Protein AF-A0A953A2Y4-F1 (afdb_monomer_lite)

Foldseek 3Di:
DPVCLVVVLVVQLVVLLVVCVVVVQVVCQVVQQADQAFPPPPPPPQDPVNVVVDPSVVRSRDHDVSVVSNVVSSVVSLVVLVVVPVVDDCPPSVVSNPPDDPD

Structure (mmCIF, N/CA/C/O backbone):
data_AF-A0A953A2Y4-F1
#
_entry.id   AF-A0A953A2Y4-F1
#
loop_
_atom_site.group_PDB
_atom_site.id
_atom_site.type_symbol
_atom_site.label_atom_id
_atom_site.label_alt_id
_atom_site.label_comp_id
_atom_site.label_asym_id
_atom_site.label_entity_id
_atom_site.label_seq_id
_atom_site.pdbx_PDB_ins_code
_atom_site.Cartn_x
_atom_site.Cartn_y
_atom_site.Cartn_z
_atom_site.occupancy
_atom_site.B_iso_or_equiv
_atom_site.auth_seq_id
_atom_site.auth_comp_id
_atom_site.auth_asym_id
_atom_site.auth_atom_id
_atom_site.pdbx_PDB_model_num
ATOM 1 N N . MET A 1 1 ? -1.629 -5.435 28.508 1.00 57.66 1 MET A N 1
ATOM 2 C CA . MET A 1 1 ? -1.999 -4.829 27.212 1.00 57.66 1 MET A CA 1
ATOM 3 C C . MET A 1 1 ? -3.054 -5.713 26.601 1.00 57.66 1 MET A C 1
ATOM 5 O O . MET A 1 1 ? -2.829 -6.914 26.523 1.00 57.66 1 MET A O 1
ATOM 9 N N . ASP A 1 2 ? -4.199 -5.147 26.251 1.00 79.38 2 ASP A N 1
ATOM 10 C CA . ASP A 1 2 ? -5.275 -5.920 25.648 1.00 79.38 2 ASP A CA 1
ATOM 11 C C . ASP A 1 2 ? -4.899 -6.280 24.203 1.00 79.38 2 ASP A C 1
ATOM 13 O O . ASP A 1 2 ? -4.622 -5.396 23.387 1.00 79.38 2 ASP A O 1
ATOM 17 N N . VAL A 1 3 ? -4.823 -7.577 23.903 1.00 81.38 3 VAL A N 1
ATOM 18 C CA . VAL A 1 3 ? -4.393 -8.106 22.597 1.00 81.38 3 VAL A CA 1
ATOM 19 C C . VAL A 1 3 ? -5.312 -7.602 21.482 1.00 81.38 3 VAL A C 1
ATOM 21 O O . VAL A 1 3 ? -4.856 -7.331 20.368 1.00 81.38 3 VAL A O 1
ATOM 24 N N . LEU A 1 4 ? -6.592 -7.384 21.796 1.00 80.06 4 LEU A N 1
ATOM 25 C CA . LEU A 1 4 ? -7.583 -6.885 20.851 1.00 80.06 4 LEU A CA 1
ATOM 26 C C . LEU A 1 4 ? -7.226 -5.491 20.318 1.00 80.06 4 LEU A C 1
ATOM 28 O O . LEU A 1 4 ? -7.411 -5.224 19.130 1.00 80.06 4 LEU A O 1
ATOM 32 N N . LYS A 1 5 ? -6.637 -4.633 21.163 1.00 75.81 5 LYS A N 1
ATOM 33 C CA . LYS A 1 5 ? -6.220 -3.275 20.780 1.00 75.81 5 LYS A CA 1
ATOM 34 C C . LYS A 1 5 ? -5.089 -3.294 19.755 1.00 75.81 5 LYS A C 1
ATOM 36 O O . LYS A 1 5 ? -4.980 -2.356 18.982 1.00 75.81 5 LYS A O 1
ATOM 41 N N . ILE A 1 6 ? -4.287 -4.359 19.700 1.00 82.00 6 ILE A N 1
ATOM 42 C CA . ILE A 1 6 ? -3.209 -4.522 18.714 1.00 82.00 6 ILE A CA 1
ATOM 43 C C . ILE A 1 6 ? -3.738 -5.195 17.445 1.00 82.00 6 ILE A C 1
ATOM 45 O O . ILE A 1 6 ? -3.484 -4.715 16.345 1.00 82.00 6 ILE A O 1
ATOM 49 N N . ILE A 1 7 ? -4.500 -6.282 17.579 1.00 87.31 7 ILE A N 1
ATOM 50 C CA . ILE A 1 7 ? -4.941 -7.076 16.424 1.00 87.31 7 ILE A CA 1
ATOM 51 C C . ILE A 1 7 ? -5.947 -6.309 15.557 1.00 87.31 7 ILE A C 1
ATOM 53 O O . ILE A 1 7 ? -5.845 -6.353 14.332 1.00 87.31 7 ILE A O 1
ATOM 57 N N . ALA A 1 8 ? -6.889 -5.577 16.159 1.00 86.00 8 ALA A N 1
ATOM 58 C CA . ALA A 1 8 ? -7.922 -4.851 15.418 1.00 86.00 8 ALA A CA 1
ATOM 59 C C . ALA A 1 8 ? -7.365 -3.862 14.364 1.00 86.00 8 ALA A C 1
ATOM 61 O O . ALA A 1 8 ? -7.717 -3.999 13.188 1.00 86.00 8 ALA A O 1
ATOM 62 N N . PRO A 1 9 ? -6.470 -2.909 14.703 1.00 88.06 9 PRO A N 1
ATOM 63 C CA . PRO A 1 9 ? -5.886 -1.999 13.713 1.00 88.06 9 PRO A CA 1
ATOM 64 C C . PRO A 1 9 ? -4.970 -2.717 12.711 1.00 88.06 9 PRO A C 1
ATOM 66 O O . PRO A 1 9 ? -4.897 -2.300 11.556 1.00 88.06 9 PRO A O 1
ATOM 69 N N . THR A 1 10 ? -4.300 -3.808 13.103 1.00 90.38 10 THR A N 1
ATOM 70 C CA . THR A 1 10 ? -3.480 -4.607 12.179 1.00 90.38 10 THR A CA 1
ATOM 71 C C . THR A 1 10 ? -4.334 -5.250 11.091 1.00 90.38 10 THR A C 1
ATOM 73 O O . THR A 1 10 ? -4.024 -5.115 9.906 1.00 90.38 10 THR A O 1
ATOM 76 N N . VAL A 1 11 ? -5.434 -5.902 11.473 1.00 93.75 11 VAL A N 1
ATOM 77 C CA . VAL A 1 11 ? -6.373 -6.525 10.531 1.00 93.75 11 VAL A CA 1
ATOM 78 C C . VAL A 1 11 ? -7.014 -5.465 9.634 1.00 93.75 11 VAL A C 1
ATOM 80 O O . VAL A 1 11 ? -7.077 -5.642 8.417 1.00 93.75 11 VAL A O 1
ATOM 83 N N . LEU A 1 12 ? -7.421 -4.329 10.205 1.00 92.56 12 LEU A N 1
ATOM 84 C CA . LEU A 1 12 ? -8.003 -3.228 9.440 1.00 92.56 12 LEU A CA 1
ATOM 85 C C . LEU A 1 12 ? -7.017 -2.658 8.406 1.00 92.56 12 LEU A C 1
ATOM 87 O O . LEU A 1 12 ? -7.395 -2.443 7.253 1.00 92.56 12 LEU A O 1
ATOM 91 N N . SER A 1 13 ? -5.747 -2.477 8.778 1.00 94.00 13 SER A N 1
ATOM 92 C CA . SER A 1 13 ? -4.699 -2.009 7.860 1.00 94.00 13 SER A CA 1
ATOM 93 C C . SER A 1 13 ? -4.425 -2.996 6.729 1.00 94.00 13 SER A C 1
ATOM 95 O O . SER A 1 13 ? -4.266 -2.583 5.578 1.00 94.00 13 SER A O 1
ATOM 97 N N . PHE A 1 14 ? -4.444 -4.298 7.019 1.00 95.31 14 PHE A N 1
ATOM 98 C CA . PHE A 1 14 ? -4.280 -5.342 6.010 1.00 95.31 14 PHE A CA 1
ATOM 99 C C . PHE A 1 14 ? -5.381 -5.288 4.941 1.00 95.31 14 PHE A C 1
ATOM 101 O O . PHE A 1 14 ? -5.083 -5.195 3.747 1.00 95.31 14 PHE A O 1
ATOM 108 N N . PHE A 1 15 ? -6.652 -5.268 5.354 1.00 96.56 15 PHE A N 1
ATOM 109 C CA . PHE A 1 15 ? -7.772 -5.180 4.412 1.00 96.56 15 PHE A CA 1
ATOM 110 C C . PHE A 1 15 ? -7.804 -3.846 3.665 1.00 96.56 15 PHE A C 1
ATOM 112 O O . PHE A 1 15 ? -8.074 -3.826 2.464 1.00 96.56 15 PHE A O 1
ATOM 119 N N . THR A 1 16 ? -7.454 -2.747 4.336 1.00 96.06 16 THR A N 1
ATOM 120 C CA . THR A 1 16 ? -7.305 -1.435 3.695 1.00 96.06 16 THR A CA 1
ATOM 121 C C . THR A 1 16 ? -6.251 -1.488 2.590 1.00 96.06 16 THR A C 1
ATOM 123 O O . THR A 1 16 ? -6.497 -1.004 1.488 1.00 96.06 16 THR A O 1
ATOM 126 N N . GLY A 1 17 ? -5.108 -2.135 2.840 1.00 96.06 17 GLY A N 1
ATOM 127 C CA . GLY A 1 17 ? -4.053 -2.351 1.849 1.00 96.06 17 GLY A CA 1
ATOM 128 C C . GLY A 1 17 ? -4.545 -3.117 0.622 1.00 96.06 17 GLY A C 1
ATOM 129 O O . GLY A 1 17 ? -4.346 -2.663 -0.505 1.00 96.06 17 GLY A O 1
ATOM 130 N N . ILE A 1 18 ? -5.254 -4.233 0.820 1.00 96.31 18 ILE A N 1
ATOM 131 C CA . ILE A 1 18 ? -5.854 -5.010 -0.280 1.00 96.31 18 ILE A CA 1
ATOM 132 C C . ILE A 1 18 ? -6.835 -4.148 -1.080 1.00 96.31 18 ILE A C 1
ATOM 134 O O . ILE A 1 18 ? -6.781 -4.135 -2.309 1.00 96.31 18 ILE A O 1
ATOM 138 N N . PHE A 1 19 ? -7.689 -3.388 -0.394 1.00 96.81 19 PHE A N 1
ATOM 139 C CA . PHE A 1 19 ? -8.714 -2.560 -1.021 1.00 96.81 19 PHE A CA 1
ATOM 140 C C . PHE A 1 19 ? -8.128 -1.447 -1.905 1.00 96.81 19 PHE A C 1
ATOM 142 O O . PHE A 1 19 ? -8.616 -1.216 -3.010 1.00 96.81 19 PHE A O 1
ATOM 149 N N . ILE A 1 20 ? -7.050 -0.785 -1.468 1.00 95.81 20 ILE A N 1
ATOM 150 C CA . ILE A 1 20 ? -6.406 0.290 -2.245 1.00 95.81 20 ILE A CA 1
ATOM 151 C C . ILE A 1 20 ? -5.442 -0.234 -3.323 1.00 95.81 20 ILE A C 1
ATOM 153 O O . ILE A 1 20 ? -5.120 0.490 -4.268 1.00 95.81 20 ILE A O 1
ATOM 157 N N . THR A 1 21 ? -4.985 -1.486 -3.217 1.00 95.31 21 THR A N 1
ATOM 158 C CA . THR A 1 21 ? -4.023 -2.096 -4.151 1.00 95.31 21 THR A CA 1
ATOM 159 C C . THR A 1 21 ? -4.426 -1.987 -5.628 1.00 95.31 21 THR A C 1
ATOM 161 O O . THR A 1 21 ? -3.575 -1.554 -6.404 1.00 95.31 21 THR A O 1
ATOM 164 N N . PRO A 1 22 ? -5.660 -2.303 -6.081 1.00 94.69 22 PRO A N 1
ATOM 165 C CA . PRO A 1 22 ? -6.008 -2.194 -7.504 1.00 94.69 22 PRO A CA 1
ATOM 166 C C . PRO A 1 22 ? -5.900 -0.760 -8.047 1.00 94.69 22 PRO A C 1
ATOM 168 O O . PRO A 1 22 ? -5.472 -0.561 -9.188 1.00 94.69 22 PRO A O 1
ATOM 171 N N . PHE A 1 23 ? -6.223 0.248 -7.228 1.00 95.19 23 PHE A N 1
ATOM 172 C CA . PHE A 1 23 ? -6.078 1.658 -7.598 1.00 95.19 23 PHE A CA 1
ATOM 173 C C . PHE A 1 23 ? -4.602 2.034 -7.795 1.00 95.19 23 PHE A C 1
ATOM 175 O O . PHE A 1 23 ? -4.224 2.562 -8.846 1.00 95.19 23 PHE A O 1
ATOM 182 N N . PHE A 1 24 ? -3.753 1.699 -6.820 1.00 94.19 24 PHE A N 1
ATOM 183 C CA . PHE A 1 24 ? -2.317 1.972 -6.889 1.00 94.19 24 PHE A CA 1
ATOM 184 C C . PHE A 1 24 ? -1.620 1.165 -7.979 1.00 94.19 24 PHE A C 1
ATOM 186 O O . PHE A 1 24 ? -0.7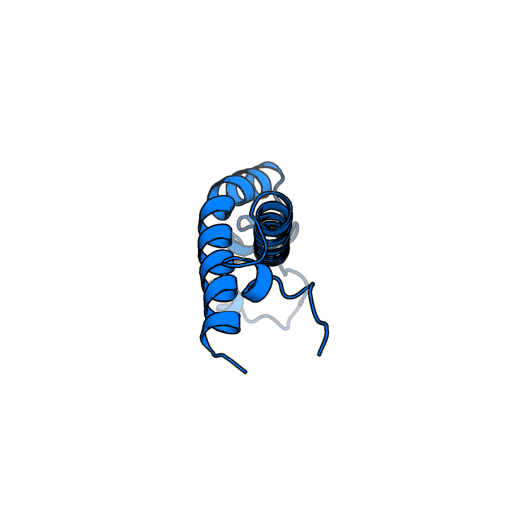99 1.720 -8.702 1.00 94.19 24 PHE A O 1
ATOM 193 N N . ALA A 1 25 ? -1.979 -0.106 -8.164 1.00 92.56 25 ALA A N 1
ATOM 194 C CA . ALA A 1 25 ? -1.434 -0.945 -9.222 1.00 92.56 25 ALA A CA 1
ATOM 195 C C . ALA A 1 25 ? -1.652 -0.285 -10.588 1.00 92.56 25 ALA A C 1
ATOM 197 O O . ALA A 1 25 ? -0.686 -0.058 -11.317 1.00 92.56 25 ALA A O 1
ATOM 198 N N . ARG A 1 26 ? -2.883 0.142 -10.903 1.00 93.81 26 ARG A N 1
ATOM 199 C CA . ARG A 1 26 ? -3.175 0.856 -12.156 1.00 93.81 26 ARG A CA 1
ATOM 200 C C . ARG A 1 26 ? -2.296 2.098 -12.330 1.00 93.81 26 ARG A C 1
ATOM 202 O O . ARG A 1 26 ? -1.806 2.343 -13.432 1.00 93.81 26 ARG A O 1
ATOM 209 N N . TYR A 1 27 ? -2.077 2.867 -11.263 1.00 94.31 27 TYR A N 1
ATOM 210 C CA . TYR A 1 27 ? -1.192 4.031 -11.288 1.00 94.31 27 TYR A CA 1
ATOM 211 C C . TYR A 1 27 ? 0.268 3.624 -11.547 1.00 94.31 27 TYR A C 1
ATOM 213 O O . TYR A 1 27 ? 0.902 4.133 -12.468 1.00 94.31 27 TYR A O 1
ATOM 221 N N . PHE A 1 28 ? 0.796 2.651 -10.808 1.00 93.75 28 PHE A N 1
ATOM 222 C CA . PHE A 1 28 ? 2.178 2.194 -10.942 1.00 93.75 28 PHE A CA 1
ATOM 223 C C . PHE A 1 28 ? 2.489 1.649 -12.337 1.00 93.75 28 PHE A C 1
ATOM 225 O O . PHE A 1 28 ? 3.554 1.948 -12.881 1.00 93.75 28 PHE A O 1
ATOM 232 N N . TYR A 1 29 ? 1.550 0.913 -12.938 1.00 91.69 29 TYR A N 1
ATOM 233 C CA . TYR A 1 29 ? 1.661 0.454 -14.323 1.00 91.69 29 TYR A CA 1
ATOM 234 C C . TYR A 1 29 ? 1.584 1.622 -15.317 1.00 91.69 29 TYR A C 1
ATOM 236 O O . TYR A 1 29 ? 2.403 1.694 -16.232 1.00 91.69 29 TYR A O 1
ATOM 244 N N . LYS A 1 30 ? 0.668 2.583 -15.120 1.00 92.00 30 LYS A N 1
ATOM 245 C CA . LYS A 1 30 ? 0.533 3.767 -15.990 1.00 92.00 30 LYS A CA 1
ATOM 246 C C . LYS A 1 30 ? 1.818 4.599 -16.048 1.00 92.00 30 LYS A C 1
ATOM 248 O O . LYS A 1 30 ? 2.223 5.015 -17.130 1.00 92.00 30 LYS A O 1
ATOM 253 N N . TYR A 1 31 ? 2.457 4.831 -14.904 1.00 91.38 31 TYR A N 1
ATOM 254 C CA . TYR A 1 31 ? 3.690 5.623 -14.814 1.00 91.38 31 TYR A CA 1
ATOM 255 C C . TYR A 1 31 ? 4.962 4.786 -14.956 1.00 91.38 31 TYR A C 1
ATOM 257 O O . TYR A 1 31 ? 6.057 5.324 -14.795 1.00 91.38 31 TYR A O 1
ATOM 265 N N . LYS A 1 32 ? 4.832 3.489 -15.275 1.00 88.69 32 LYS A N 1
ATOM 266 C CA . LYS A 1 32 ? 5.959 2.570 -15.468 1.00 88.69 32 LYS A CA 1
ATOM 267 C C . LYS A 1 32 ? 6.945 2.630 -14.295 1.00 88.69 32 LYS A C 1
ATOM 269 O O . LYS A 1 32 ? 8.150 2.779 -14.487 1.00 88.69 32 LYS A O 1
ATOM 274 N N . MET A 1 33 ? 6.426 2.561 -13.063 1.00 87.81 33 MET A N 1
ATOM 275 C CA . MET A 1 33 ? 7.199 2.669 -11.813 1.00 87.81 33 MET A CA 1
ATOM 276 C C . MET A 1 33 ? 7.957 1.368 -11.491 1.00 87.81 33 MET A C 1
ATOM 278 O O . MET A 1 33 ? 7.860 0.790 -10.405 1.00 87.81 33 MET A O 1
ATOM 282 N N . TRP A 1 34 ? 8.704 0.889 -12.476 1.00 87.81 34 TRP A N 1
ATOM 283 C CA . TRP A 1 34 ? 9.589 -0.262 -12.428 1.00 87.81 34 TRP A CA 1
ATOM 284 C C . TRP A 1 34 ? 11.017 0.170 -12.753 1.00 87.81 34 TRP A C 1
ATOM 286 O O . TRP A 1 34 ? 11.297 1.324 -13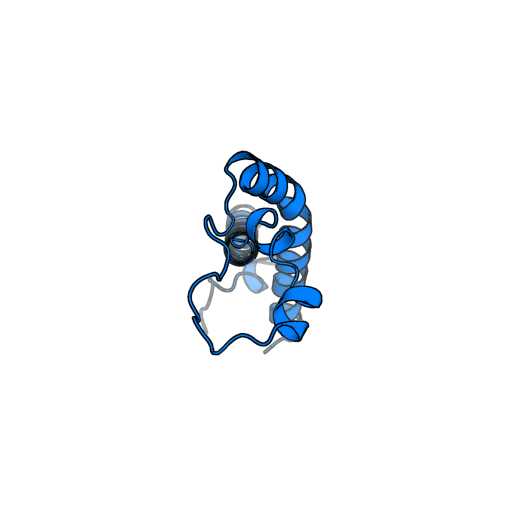.088 1.00 87.81 34 TRP A O 1
ATOM 296 N N . LYS A 1 35 ? 11.959 -0.760 -12.625 1.00 76.94 35 LYS A N 1
ATOM 297 C CA . LYS A 1 35 ? 13.363 -0.487 -12.927 1.00 76.94 35 LYS A CA 1
ATOM 298 C C . LYS A 1 35 ? 13.523 -0.265 -14.433 1.00 76.94 35 LYS A C 1
ATOM 300 O O . LYS A 1 35 ? 13.061 -1.077 -15.225 1.00 76.94 35 LYS A O 1
ATOM 305 N N . LYS A 1 36 ? 14.175 0.835 -14.819 1.00 75.38 36 LYS A N 1
ATOM 306 C CA . LYS A 1 36 ? 14.301 1.248 -16.230 1.00 75.38 36 LYS A CA 1
ATOM 307 C C . LYS A 1 36 ? 15.323 0.449 -17.036 1.00 75.38 36 LYS A C 1
ATOM 309 O O . LYS A 1 36 ? 15.217 0.416 -18.254 1.00 75.38 36 LYS A O 1
ATOM 314 N N . SER A 1 37 ? 16.300 -0.158 -16.368 1.00 70.06 37 SER A N 1
ATOM 315 C CA . SER A 1 37 ? 17.327 -0.973 -17.012 1.00 70.06 37 SER A CA 1
ATOM 316 C C . SER A 1 37 ? 17.400 -2.342 -16.338 1.00 70.06 37 SER A C 1
ATOM 318 O O . SER A 1 37 ? 17.387 -2.405 -15.097 1.00 70.06 37 SER A O 1
ATOM 320 N N . PRO A 1 38 ? 17.464 -3.440 -17.107 1.00 68.25 38 PRO A N 1
ATOM 321 C CA . PRO A 1 38 ? 17.781 -4.744 -16.552 1.00 68.25 38 PRO A CA 1
ATOM 322 C C . PRO A 1 38 ? 19.167 -4.717 -15.892 1.00 68.25 38 PRO A C 1
ATOM 324 O O . PRO A 1 38 ? 19.970 -3.806 -16.078 1.00 68.25 38 PRO A O 1
ATOM 327 N N . ARG A 1 39 ? 19.454 -5.700 -15.040 1.00 64.38 39 ARG A N 1
ATOM 328 C CA . ARG A 1 39 ? 20.796 -5.859 -14.468 1.00 64.38 39 ARG A CA 1
ATOM 329 C C . ARG A 1 39 ? 21.718 -6.415 -15.568 1.00 64.38 39 ARG A C 1
ATOM 331 O O . ARG A 1 39 ? 21.883 -7.618 -15.680 1.00 64.38 39 ARG A O 1
ATOM 338 N N . THR A 1 40 ? 22.249 -5.543 -16.420 1.00 58.69 40 THR A N 1
ATOM 339 C CA . THR A 1 40 ? 23.182 -5.907 -17.505 1.00 58.69 40 THR A CA 1
ATOM 340 C C . THR A 1 40 ? 24.652 -5.764 -17.110 1.00 58.69 40 THR A C 1
ATOM 342 O O . THR A 1 40 ? 25.525 -6.250 -17.820 1.00 58.69 40 THR A O 1
ATOM 345 N N . GLU A 1 41 ? 24.945 -5.149 -15.963 1.00 54.41 41 GLU A N 1
ATOM 346 C CA . GLU A 1 41 ? 26.309 -4.765 -15.579 1.00 54.41 41 G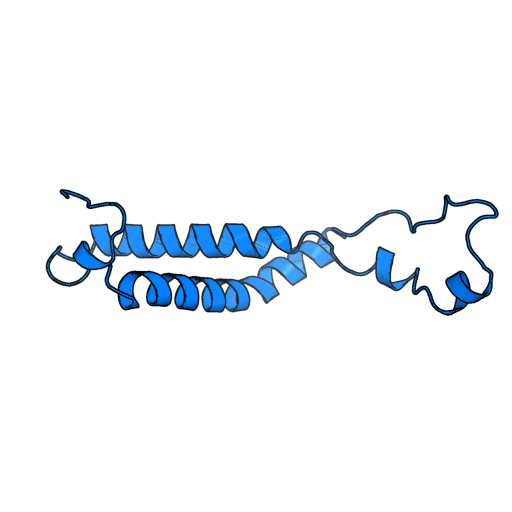LU A CA 1
ATOM 347 C C . GLU A 1 41 ? 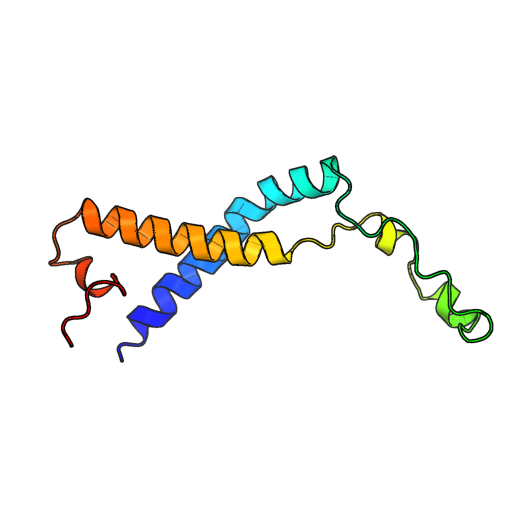26.903 -5.677 -14.509 1.00 54.41 41 GLU A C 1
ATOM 349 O O . GLU A 1 41 ? 27.116 -5.316 -13.353 1.00 54.41 41 GLU A O 1
ATOM 354 N N . SER A 1 42 ? 27.161 -6.913 -14.903 1.00 51.09 42 SER A N 1
ATOM 355 C CA . SER A 1 42 ? 28.118 -7.776 -14.215 1.00 51.09 42 SER A CA 1
ATOM 356 C C . SER A 1 42 ? 28.850 -8.552 -15.302 1.00 51.09 42 SER A C 1
ATOM 358 O O . SER A 1 42 ? 28.573 -9.731 -15.533 1.00 51.09 42 SER A O 1
ATOM 360 N N . GLY A 1 43 ? 29.693 -7.830 -16.054 1.00 53.41 43 GLY A N 1
ATOM 361 C CA . GLY A 1 43 ? 30.548 -8.404 -17.095 1.00 53.41 43 GLY A CA 1
ATOM 362 C C . GLY A 1 43 ? 31.319 -9.608 -16.563 1.00 53.41 43 GLY A C 1
ATOM 363 O O . GLY A 1 43 ? 31.729 -9.587 -15.415 1.00 53.41 43 GLY A O 1
ATOM 364 N N . ASP A 1 44 ? 31.444 -10.662 -17.367 1.00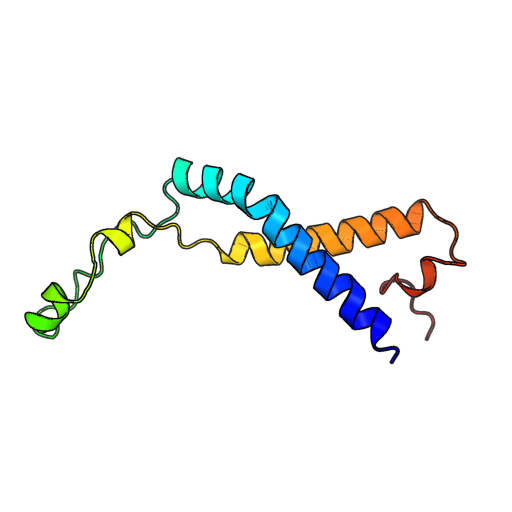 51.69 44 ASP A N 1
ATOM 365 C CA . ASP A 1 44 ? 32.144 -11.934 -17.089 1.00 51.69 44 ASP A CA 1
ATOM 366 C C . ASP A 1 44 ? 31.759 -12.744 -15.824 1.00 51.69 44 ASP A C 1
ATOM 368 O O . ASP A 1 44 ? 32.102 -13.917 -15.722 1.00 51.69 44 ASP A O 1
ATOM 372 N N . ILE A 1 45 ? 30.987 -12.189 -14.881 1.00 58.19 45 ILE A N 1
ATOM 373 C CA . ILE A 1 45 ? 30.583 -12.853 -13.620 1.00 58.19 45 ILE A CA 1
ATOM 374 C C . ILE A 1 45 ? 29.218 -13.548 -13.706 1.00 58.19 45 ILE A C 1
ATOM 376 O O . ILE A 1 45 ? 28.836 -14.292 -12.804 1.00 58.19 45 ILE A O 1
ATOM 380 N N . THR A 1 46 ? 28.456 -13.301 -14.771 1.00 59.22 46 THR A N 1
ATOM 381 C CA . THR A 1 46 ? 27.105 -13.853 -14.925 1.00 59.22 46 THR A CA 1
ATOM 382 C C . THR A 1 46 ? 27.147 -15.064 -15.850 1.00 59.22 46 THR A C 1
ATOM 384 O O . THR A 1 46 ? 27.326 -14.896 -17.057 1.00 59.22 46 THR A O 1
ATOM 387 N N . SER A 1 47 ? 26.979 -16.274 -15.302 1.00 65.94 47 SER A N 1
ATOM 388 C CA . SER A 1 47 ? 27.019 -17.501 -16.108 1.00 65.94 47 SER A CA 1
ATOM 389 C C . SER A 1 47 ? 25.925 -17.507 -17.181 1.00 65.94 47 SER A C 1
ATOM 391 O O . SER A 1 47 ? 24.847 -16.932 -17.011 1.00 65.94 47 SER A O 1
ATOM 393 N N . GLU A 1 48 ? 26.189 -18.173 -18.301 1.00 65.38 48 GLU A N 1
ATOM 394 C CA . GLU A 1 48 ? 25.234 -18.293 -19.408 1.00 65.38 48 GLU A CA 1
ATOM 395 C C . GLU A 1 48 ? 23.918 -18.956 -18.955 1.00 65.38 48 GLU A C 1
ATOM 397 O O . GLU A 1 48 ? 22.829 -18.532 -19.343 1.00 65.38 48 GLU A O 1
ATOM 402 N N . HIS A 1 49 ? 24.009 -19.904 -18.015 1.00 69.94 49 HIS A N 1
ATOM 403 C CA . HIS A 1 49 ? 22.856 -20.525 -17.361 1.00 69.94 49 HIS A CA 1
ATOM 404 C C . HIS A 1 49 ? 22.074 -19.555 -16.470 1.00 69.94 49 HIS A C 1
ATOM 406 O O . HIS A 1 49 ? 20.848 -19.634 -16.413 1.00 69.94 49 HIS A O 1
ATOM 412 N N . PHE A 1 50 ? 22.745 -18.607 -15.807 1.00 71.06 50 PHE A N 1
ATOM 413 C CA . PHE A 1 50 ? 22.051 -17.567 -15.051 1.00 71.06 50 PHE A CA 1
ATOM 414 C C . PHE A 1 50 ? 21.192 -16.718 -15.986 1.00 71.06 50 PHE A C 1
ATOM 416 O O . PHE A 1 50 ? 20.042 -16.469 -15.664 1.00 71.06 50 PHE A O 1
ATOM 423 N N . LYS A 1 51 ? 21.676 -16.349 -17.178 1.00 66.12 51 LYS A N 1
ATOM 424 C CA . LYS A 1 51 ? 20.869 -15.596 -18.158 1.00 66.12 51 LYS A CA 1
ATOM 425 C C . LYS A 1 51 ? 19.660 -16.382 -18.680 1.00 66.12 51 LYS A C 1
ATOM 427 O O . LYS A 1 51 ? 18.633 -15.772 -18.945 1.00 66.12 51 LYS A O 1
ATOM 432 N N . GLN A 1 52 ? 19.765 -17.707 -18.809 1.00 67.94 52 GLN A N 1
ATOM 433 C CA . GLN A 1 52 ? 18.649 -18.564 -19.241 1.00 67.94 52 GLN A CA 1
ATOM 434 C C . GLN A 1 52 ? 17.553 -18.704 -18.174 1.00 67.94 52 GLN A C 1
ATOM 436 O O . GLN A 1 52 ? 16.379 -18.812 -18.512 1.00 67.94 52 GLN A O 1
ATOM 441 N N . ILE A 1 53 ? 17.927 -18.703 -16.891 1.00 74.19 53 ILE A N 1
ATOM 442 C CA . ILE A 1 53 ? 16.983 -18.809 -15.765 1.00 74.19 53 ILE A CA 1
ATOM 443 C C . ILE A 1 53 ? 16.465 -17.422 -15.349 1.00 74.19 53 ILE A C 1
ATOM 445 O O . ILE A 1 53 ? 15.354 -17.283 -14.833 1.00 74.19 53 ILE A O 1
ATOM 449 N N . HIS A 1 54 ? 17.264 -16.376 -15.562 1.00 70.25 54 HIS A N 1
ATOM 450 C CA . HIS A 1 54 ? 16.976 -15.030 -15.090 1.00 70.25 54 HIS A CA 1
ATOM 451 C C . HIS A 1 54 ? 16.026 -14.301 -16.034 1.00 70.25 54 HIS A C 1
ATOM 453 O O . HIS A 1 54 ? 16.368 -13.935 -17.157 1.00 70.25 54 HIS A O 1
ATOM 459 N N . ASN A 1 55 ? 14.815 -14.043 -15.547 1.00 67.19 55 ASN A N 1
ATOM 460 C CA . ASN A 1 55 ? 13.770 -13.394 -16.321 1.00 67.19 55 ASN A CA 1
ATOM 461 C C . ASN A 1 55 ? 13.944 -11.862 -16.349 1.00 67.19 55 ASN A C 1
ATOM 463 O O . ASN A 1 55 ? 13.229 -11.098 -15.692 1.00 67.19 55 ASN A O 1
ATOM 467 N N . THR A 1 56 ? 14.933 -11.414 -17.120 1.00 68.75 56 THR A N 1
ATOM 468 C CA . THR A 1 56 ? 15.273 -9.995 -17.300 1.00 68.75 56 THR A CA 1
ATOM 469 C C . THR A 1 56 ? 14.126 -9.159 -17.874 1.00 68.75 56 THR A C 1
ATOM 471 O O . THR A 1 56 ? 14.061 -7.962 -17.599 1.00 68.75 56 THR A O 1
ATOM 474 N N . GLU A 1 57 ? 13.213 -9.765 -18.637 1.00 68.69 57 GLU A N 1
ATOM 475 C CA . GLU A 1 57 ? 12.062 -9.070 -19.226 1.00 68.69 57 GLU A CA 1
ATOM 476 C C . GLU A 1 57 ? 11.020 -8.693 -18.168 1.00 68.69 57 GLU A C 1
ATOM 478 O O . GLU A 1 57 ? 10.506 -7.573 -18.153 1.00 68.69 57 GLU A O 1
ATOM 483 N N . HIS A 1 58 ? 10.748 -9.589 -17.218 1.00 69.44 58 HIS A N 1
ATOM 484 C CA . HIS A 1 58 ? 9.788 -9.316 -16.147 1.00 69.44 58 HIS A CA 1
ATOM 485 C C . HIS A 1 58 ? 10.312 -8.293 -15.126 1.00 69.44 58 HIS A C 1
ATOM 487 O O . HIS A 1 58 ? 9.533 -7.566 -14.500 1.00 69.44 58 HIS A O 1
ATOM 493 N N . GLU A 1 59 ? 11.636 -8.167 -14.997 1.00 68.50 59 GLU A N 1
ATOM 494 C CA . GLU A 1 59 ? 12.278 -7.146 -14.165 1.00 68.50 59 GLU A CA 1
ATOM 495 C C . GLU A 1 59 ? 11.977 -5.705 -14.608 1.00 68.50 59 GLU A C 1
ATOM 497 O O . GLU A 1 59 ? 12.021 -4.792 -13.770 1.00 68.50 59 GLU A O 1
ATOM 502 N N . VAL A 1 60 ? 11.705 -5.505 -15.900 1.00 76.38 60 VAL A N 1
ATOM 503 C CA . VAL A 1 60 ? 11.450 -4.197 -16.523 1.00 76.38 60 VAL A CA 1
ATOM 504 C C . VAL A 1 60 ? 9.976 -3.970 -16.863 1.00 76.38 60 VAL A C 1
ATOM 506 O O . VAL A 1 60 ? 9.648 -2.964 -17.481 1.00 76.38 60 VAL A O 1
ATOM 509 N N . SER A 1 61 ? 9.081 -4.873 -16.458 1.00 78.06 61 SER A N 1
ATOM 510 C CA . SER A 1 61 ? 7.630 -4.741 -16.657 1.00 78.06 61 SER A CA 1
ATOM 511 C C . SER A 1 61 ? 6.826 -4.780 -15.353 1.00 78.06 61 SER A C 1
ATOM 513 O O . SER A 1 61 ? 5.656 -4.400 -15.343 1.00 78.06 61 SER A O 1
ATOM 515 N N . THR A 1 62 ? 7.450 -5.174 -14.236 1.00 84.06 62 THR A N 1
ATOM 516 C CA . THR A 1 62 ? 6.779 -5.292 -12.932 1.00 84.06 62 THR A CA 1
ATOM 517 C C . THR A 1 62 ? 7.104 -4.102 -12.019 1.00 84.06 62 THR A C 1
ATOM 519 O O . THR A 1 62 ? 8.282 -3.877 -11.706 1.00 84.06 62 THR A O 1
ATOM 522 N N . PRO A 1 63 ? 6.101 -3.333 -11.547 1.00 88.06 63 PRO A N 1
ATOM 523 C CA . PRO A 1 63 ? 6.315 -2.227 -10.618 1.00 88.06 63 PRO A CA 1
ATOM 524 C C . PRO A 1 63 ? 7.018 -2.640 -9.320 1.00 88.06 63 PRO A C 1
ATOM 526 O O . PRO A 1 63 ? 6.689 -3.666 -8.732 1.00 88.06 63 PRO A O 1
ATOM 529 N N . ARG A 1 64 ? 7.948 -1.807 -8.826 1.00 85.88 64 ARG A N 1
ATOM 530 C CA . ARG A 1 64 ? 8.737 -2.095 -7.602 1.00 85.88 64 ARG A CA 1
ATOM 531 C C . ARG A 1 64 ? 8.457 -1.162 -6.424 1.00 85.88 64 ARG A C 1
ATOM 533 O O . ARG A 1 64 ? 9.124 -1.234 -5.400 1.00 85.88 64 ARG A O 1
ATOM 540 N N . VAL A 1 65 ? 7.453 -0.302 -6.546 1.00 88.75 65 VAL A N 1
ATOM 541 C CA . VAL A 1 65 ? 7.068 0.685 -5.522 1.00 88.75 65 VAL A CA 1
ATOM 542 C C . VAL A 1 65 ? 5.969 0.174 -4.578 1.00 88.75 65 VAL A C 1
ATOM 544 O O . VAL A 1 65 ? 5.243 0.958 -3.977 1.00 88.75 65 VAL A O 1
ATOM 547 N N . GLY A 1 66 ? 5.849 -1.149 -4.413 1.00 88.31 66 GLY A N 1
ATOM 548 C CA . GLY A 1 66 ? 4.799 -1.776 -3.596 1.00 88.31 66 GLY A CA 1
ATOM 549 C C . GLY A 1 66 ? 4.807 -1.349 -2.124 1.00 88.31 66 GLY A C 1
ATOM 550 O O . GLY A 1 66 ? 3.745 -1.252 -1.517 1.00 88.31 66 GLY A O 1
ATOM 551 N N . GLY A 1 67 ? 5.972 -0.988 -1.573 1.00 92.38 67 GLY A N 1
ATOM 552 C CA . GLY A 1 67 ? 6.079 -0.454 -0.209 1.00 92.38 67 GLY A CA 1
ATOM 553 C C . GLY A 1 67 ? 5.228 0.798 0.029 1.00 92.38 67 GLY A C 1
ATOM 554 O O . GLY A 1 67 ? 4.817 1.042 1.161 1.00 92.38 67 GLY A O 1
ATOM 555 N N . VAL A 1 68 ? 4.889 1.547 -1.032 1.00 93.75 68 VAL A N 1
ATOM 556 C CA . VAL A 1 68 ? 3.992 2.704 -0.934 1.00 93.75 68 VAL A CA 1
ATOM 557 C C . VAL A 1 68 ? 2.602 2.322 -0.449 1.00 93.75 68 VAL A C 1
ATOM 559 O O . VAL A 1 68 ? 2.026 3.014 0.383 1.00 93.75 68 VAL A O 1
ATOM 562 N N . ILE A 1 69 ? 2.094 1.180 -0.903 1.00 94.69 69 ILE A N 1
ATOM 563 C CA . ILE A 1 69 ? 0.773 0.686 -0.512 1.00 94.69 69 ILE A CA 1
ATOM 564 C C . ILE A 1 69 ? 0.729 0.418 0.998 1.00 94.69 69 ILE A C 1
ATOM 566 O O . ILE A 1 69 ? -0.273 0.727 1.634 1.00 94.69 69 ILE A O 1
ATOM 570 N N . ILE A 1 70 ? 1.824 -0.088 1.578 1.00 93.50 70 ILE A N 1
ATOM 571 C CA . ILE A 1 70 ? 1.898 -0.451 3.001 1.00 93.50 70 ILE A CA 1
ATOM 572 C C . ILE A 1 70 ? 1.826 0.790 3.894 1.00 93.50 70 ILE A C 1
ATOM 574 O O . ILE A 1 70 ? 1.005 0.851 4.806 1.00 93.50 70 ILE A O 1
ATOM 578 N N . TRP A 1 71 ? 2.670 1.800 3.663 1.00 95.19 71 TRP A N 1
ATOM 579 C CA . TRP A 1 71 ? 2.644 2.978 4.536 1.00 95.19 71 TRP A CA 1
ATOM 580 C C . TRP A 1 71 ? 1.371 3.808 4.332 1.00 95.19 71 TRP A C 1
ATOM 582 O O . TRP A 1 71 ? 0.840 4.335 5.309 1.00 95.19 71 TRP A O 1
ATOM 592 N N . VAL A 1 72 ? 0.829 3.864 3.107 1.00 95.44 72 VAL A N 1
ATOM 593 C CA . VAL A 1 72 ? -0.463 4.514 2.837 1.00 95.44 72 VAL A CA 1
ATOM 594 C C . VAL A 1 72 ? -1.604 3.782 3.545 1.00 95.44 72 VAL A C 1
ATOM 596 O O . VAL A 1 72 ? -2.456 4.446 4.129 1.00 95.44 72 VAL A O 1
ATOM 599 N N . SER A 1 73 ? -1.632 2.444 3.545 1.00 95.81 73 SER A N 1
ATOM 600 C CA . SER A 1 73 ? -2.694 1.688 4.223 1.00 95.81 73 SER A CA 1
ATOM 601 C C . SER A 1 73 ? -2.662 1.892 5.736 1.00 95.81 73 SER A C 1
ATOM 603 O O . SER A 1 73 ? -3.709 2.115 6.345 1.00 95.81 73 SER A O 1
ATOM 605 N N . VAL A 1 74 ? -1.468 1.894 6.337 1.00 94.50 74 VAL A N 1
ATOM 606 C CA . VAL A 1 74 ? -1.283 2.182 7.766 1.00 94.50 74 VAL A CA 1
ATOM 607 C C . VAL A 1 74 ? -1.729 3.606 8.085 1.00 94.50 74 VAL A C 1
ATOM 609 O O . VAL A 1 74 ? -2.522 3.801 9.004 1.00 94.50 74 VAL A O 1
ATOM 612 N N . PHE A 1 75 ? -1.280 4.594 7.307 1.00 95.00 75 PHE A N 1
ATOM 613 C CA . PHE A 1 75 ? -1.660 5.992 7.503 1.00 95.00 75 PHE A CA 1
ATOM 614 C C . PHE A 1 75 ? -3.175 6.190 7.396 1.00 95.00 75 PHE A C 1
ATOM 616 O O . PHE A 1 75 ? -3.777 6.796 8.279 1.00 95.00 75 PHE A O 1
ATOM 623 N N . LEU A 1 76 ? -3.802 5.630 6.358 1.00 94.81 76 LEU A N 1
ATOM 624 C CA . LEU A 1 76 ? -5.244 5.729 6.147 1.00 94.81 76 LEU A CA 1
ATOM 625 C C . LEU A 1 76 ? -6.028 5.064 7.283 1.00 94.81 76 LEU A C 1
ATOM 627 O O . LEU A 1 76 ? -7.030 5.608 7.734 1.00 94.81 76 LEU A O 1
ATOM 631 N N . THR A 1 77 ? -5.543 3.931 7.789 1.00 92.44 77 THR A N 1
ATOM 632 C CA . THR A 1 77 ? -6.149 3.231 8.930 1.00 92.44 77 THR A CA 1
ATOM 633 C C . THR A 1 77 ? -6.095 4.076 10.197 1.00 92.44 77 THR A C 1
ATOM 635 O O . THR A 1 77 ? -7.110 4.244 10.870 1.00 92.44 77 THR A O 1
ATOM 638 N N . VAL A 1 78 ? -4.933 4.655 10.512 1.00 90.75 78 VAL A N 1
ATOM 639 C CA . VAL A 1 78 ? -4.771 5.538 11.677 1.00 90.75 78 VAL A CA 1
ATOM 640 C C . VAL A 1 78 ? -5.638 6.787 11.532 1.00 90.75 78 VAL A C 1
ATOM 642 O O . VAL A 1 78 ? -6.338 7.151 12.474 1.00 90.75 78 VAL A O 1
ATOM 645 N N . ALA A 1 79 ? -5.649 7.408 10.351 1.00 91.00 79 ALA A N 1
ATOM 646 C CA . ALA A 1 79 ? -6.474 8.576 10.067 1.00 91.00 79 ALA A CA 1
ATOM 647 C C . ALA A 1 79 ? -7.974 8.267 10.198 1.00 91.00 79 ALA A C 1
ATOM 649 O O . ALA A 1 79 ? -8.711 9.070 10.764 1.00 91.00 79 ALA A O 1
ATOM 650 N N . ALA A 1 80 ? -8.424 7.096 9.736 1.00 89.44 80 ALA A N 1
ATOM 651 C CA . ALA A 1 80 ? -9.811 6.659 9.859 1.00 89.44 80 ALA A CA 1
ATOM 652 C C . ALA A 1 80 ? -10.214 6.426 11.323 1.00 89.44 80 ALA A C 1
ATOM 654 O O . ALA A 1 80 ? -11.256 6.917 11.752 1.00 89.44 80 ALA A O 1
ATOM 655 N N . ILE A 1 81 ? -9.377 5.738 12.109 1.00 85.75 81 ILE A N 1
ATOM 656 C CA . ILE A 1 81 ? -9.610 5.530 13.549 1.00 85.75 81 ILE A CA 1
ATOM 657 C C . ILE A 1 81 ? -9.635 6.875 14.286 1.00 85.75 81 ILE A C 1
ATOM 659 O O . ILE A 1 81 ? -10.505 7.110 15.124 1.00 85.75 81 ILE A O 1
ATOM 663 N N . TYR A 1 82 ? -8.717 7.781 13.950 1.00 84.81 82 TYR A N 1
ATOM 664 C CA . TYR A 1 82 ? -8.661 9.115 14.536 1.00 84.81 82 TYR A CA 1
ATOM 665 C C . TYR A 1 82 ? -9.908 9.944 14.202 1.00 84.81 82 TYR A C 1
ATOM 667 O O . TYR A 1 82 ? -10.537 10.489 15.107 1.00 84.81 82 TYR A O 1
ATOM 675 N N . ALA A 1 83 ? -10.325 9.982 12.935 1.00 86.31 83 ALA A N 1
ATOM 676 C CA . ALA A 1 83 ? -11.546 10.670 12.522 1.00 86.31 83 ALA A CA 1
ATOM 677 C C . ALA A 1 83 ? -12.781 10.108 13.245 1.00 86.31 83 ALA A C 1
ATOM 679 O O . ALA A 1 83 ? -13.615 10.869 13.732 1.00 86.31 83 ALA A O 1
ATOM 680 N N . LEU A 1 84 ? -12.859 8.782 13.390 1.00 83.19 84 LEU A N 1
ATOM 681 C CA . LEU A 1 84 ? -13.929 8.119 14.130 1.00 83.19 84 LEU A CA 1
ATOM 682 C C . LEU A 1 84 ? -13.947 8.534 15.609 1.00 83.19 84 LEU A C 1
ATOM 684 O O . LEU A 1 84 ? -15.020 8.739 16.171 1.00 83.19 84 LEU A O 1
ATOM 688 N N . SER A 1 85 ? -12.775 8.720 16.222 1.00 81.00 85 SER A N 1
ATOM 689 C CA . SER A 1 85 ? -12.663 9.153 17.620 1.00 81.00 85 SER A CA 1
ATOM 690 C C . SER A 1 85 ? -13.138 10.588 17.873 1.00 81.00 85 SER A C 1
ATOM 692 O O . SER A 1 85 ? -13.522 10.905 18.992 1.00 81.00 85 SER A O 1
ATOM 694 N N . ILE A 1 86 ? -13.139 11.448 16.847 1.00 80.38 86 ILE A N 1
ATOM 695 C CA . ILE A 1 86 ? -13.648 12.825 16.946 1.00 80.38 86 ILE A CA 1
ATOM 696 C C . ILE A 1 86 ? -15.179 12.851 16.835 1.00 80.38 86 ILE A C 1
ATOM 698 O O . ILE A 1 86 ? -15.831 13.674 17.470 1.00 80.38 86 ILE A O 1
ATOM 702 N N . VAL A 1 87 ? -15.758 11.970 16.011 1.00 81.44 87 VAL A N 1
ATOM 703 C CA . VAL A 1 87 ? -17.198 11.977 15.698 1.00 81.44 87 VAL A CA 1
ATOM 704 C C . VAL A 1 87 ? -18.026 11.205 16.733 1.00 81.44 87 VAL A C 1
ATOM 706 O O . VAL A 1 87 ? -19.188 11.542 16.956 1.00 81.44 87 VAL A O 1
ATOM 709 N N . PHE A 1 88 ? -17.456 10.185 17.379 1.00 72.19 88 PHE A N 1
ATOM 710 C CA . PHE A 1 88 ? -18.164 9.345 18.347 1.00 72.19 88 PHE A CA 1
ATOM 711 C C . PHE A 1 88 ? -17.715 9.615 19.794 1.00 72.19 88 PHE A C 1
ATOM 713 O O . PHE A 1 88 ? -16.516 9.719 20.049 1.00 72.19 88 PHE A O 1
ATOM 720 N N . PRO A 1 89 ? -18.646 9.666 20.769 1.00 63.00 89 PRO A N 1
ATOM 721 C CA . PRO A 1 89 ? -18.309 9.860 22.175 1.00 63.00 89 PRO A CA 1
ATOM 722 C C . PRO A 1 89 ? -17.443 8.719 22.744 1.00 63.00 89 PRO A C 1
ATOM 724 O O . PRO A 1 89 ? -17.572 7.548 22.376 1.00 63.00 89 PRO A O 1
ATOM 727 N N . TYR A 1 90 ? -16.561 9.106 23.670 1.00 58.97 90 TYR A N 1
ATOM 728 C CA . TYR A 1 90 ? -15.420 8.367 24.232 1.00 58.97 90 TYR A CA 1
ATOM 729 C C . TYR A 1 90 ? -15.728 6.954 24.770 1.00 58.97 90 TYR A C 1
ATOM 731 O O . TYR A 1 90 ? -14.844 6.103 24.782 1.00 58.97 90 TYR A O 1
ATOM 739 N N . GLU A 1 91 ? -16.975 6.659 25.138 1.00 58.09 91 GLU A N 1
ATOM 740 C CA . GLU A 1 91 ? -17.350 5.451 25.889 1.00 58.09 91 GLU A CA 1
ATOM 741 C C . GLU A 1 91 ? -17.165 4.116 25.140 1.00 58.09 91 GLU A C 1
ATOM 743 O O . GLU A 1 91 ? -17.054 3.081 25.787 1.00 58.09 91 GLU A O 1
ATOM 748 N N . ARG A 1 92 ? -17.110 4.096 23.795 1.00 55.25 92 ARG A N 1
ATOM 749 C CA . ARG A 1 92 ? -16.893 2.846 23.018 1.00 55.25 92 ARG A CA 1
ATOM 750 C C . ARG A 1 92 ? -15.693 2.854 22.073 1.00 55.25 92 ARG A C 1
ATOM 752 O O . ARG A 1 92 ? -15.229 1.792 21.670 1.00 55.25 92 ARG A O 1
ATOM 759 N N . ILE A 1 93 ? -15.195 4.033 21.707 1.00 58.06 93 ILE A N 1
ATOM 760 C CA . ILE A 1 93 ? -14.113 4.205 20.716 1.00 58.06 93 ILE A CA 1
ATOM 761 C C . ILE A 1 93 ? -12.885 4.885 21.341 1.00 58.06 93 ILE A C 1
ATOM 763 O O . ILE A 1 93 ? -11.776 4.738 20.825 1.00 58.06 93 ILE A O 1
ATOM 767 N N . GLY A 1 94 ? -13.040 5.542 22.499 1.00 55.66 94 GLY A N 1
ATOM 768 C CA . GLY A 1 94 ? -11.930 6.132 23.253 1.00 55.66 94 GLY A CA 1
ATOM 769 C C . GLY A 1 94 ? -10.863 5.105 23.630 1.00 55.66 94 GLY A C 1
ATOM 770 O O . GLY A 1 94 ? -9.677 5.403 23.583 1.00 55.66 94 GLY A O 1
ATOM 771 N N . GLU A 1 95 ? -11.266 3.856 23.867 1.00 56.44 95 GLU A N 1
ATOM 772 C CA . GLU A 1 95 ? -10.358 2.752 24.186 1.00 56.44 95 GLU A CA 1
ATOM 773 C C . GLU A 1 95 ? -9.528 2.208 23.012 1.00 56.44 95 GLU A C 1
ATOM 775 O O . GLU A 1 95 ? -8.499 1.567 23.243 1.00 56.44 95 GLU A O 1
ATOM 780 N N . LEU A 1 96 ? -9.986 2.427 21.774 1.00 56.66 96 LEU A N 1
ATOM 781 C CA . LEU A 1 96 ? -9.298 2.063 20.527 1.00 56.66 96 LEU A CA 1
ATOM 782 C C . LEU A 1 96 ? -8.414 3.210 20.007 1.00 56.66 96 LEU A C 1
ATOM 784 O O . LEU A 1 96 ? -7.536 2.990 19.171 1.00 56.66 96 LEU A O 1
ATOM 788 N N . SER A 1 97 ? -8.623 4.432 20.507 1.00 56.03 97 SER A N 1
ATOM 789 C CA . SER A 1 97 ? -7.779 5.588 20.221 1.00 56.03 97 SER A CA 1
ATOM 790 C C . SER A 1 97 ? -6.445 5.460 20.959 1.00 56.03 97 SER A C 1
ATOM 792 O O . SER A 1 97 ? -6.327 5.743 22.146 1.00 56.03 97 SER A O 1
ATOM 794 N N . PHE A 1 98 ? -5.391 5.083 20.233 1.00 56.72 98 PHE A N 1
ATOM 795 C CA . PHE A 1 98 ? -4.013 5.064 20.747 1.00 56.72 98 PHE A CA 1
ATOM 796 C C . PHE A 1 98 ? -3.496 6.439 21.207 1.00 56.72 98 PHE A C 1
ATOM 798 O O . PHE A 1 98 ? -2.450 6.500 21.857 1.00 56.72 98 PHE A O 1
ATOM 805 N N . PHE A 1 99 ? -4.196 7.518 20.840 1.00 51.31 99 PHE A N 1
ATOM 806 C CA . PHE A 1 99 ? -3.807 8.906 21.085 1.00 51.31 99 PHE A CA 1
ATOM 807 C C . PHE A 1 99 ? -4.281 9.434 22.443 1.00 51.31 99 PHE A C 1
ATOM 809 O O . PHE A 1 99 ? -3.627 10.299 23.022 1.00 51.31 99 PHE A O 1
ATOM 816 N N . SER A 1 100 ? -5.382 8.905 22.983 1.00 50.53 100 SER A N 1
ATOM 817 C CA . SER A 1 100 ? -5.834 9.243 24.332 1.00 50.53 100 SER A CA 1
ATOM 818 C C . SER A 1 100 ? -5.141 8.325 25.335 1.00 50.53 100 SER A C 1
ATOM 820 O O . SER A 1 100 ? -5.628 7.255 25.689 1.00 50.53 100 SER A O 1
ATOM 822 N N . ARG A 1 101 ? -3.935 8.715 25.748 1.00 53.69 101 ARG A N 1
ATOM 823 C CA . ARG A 1 101 ? -3.261 8.128 26.908 1.00 53.69 101 ARG A CA 1
ATOM 824 C C . ARG A 1 101 ? -3.161 9.187 28.000 1.00 53.69 101 ARG A C 1
ATOM 826 O O . ARG A 1 101 ? -2.161 9.892 28.074 1.00 53.69 101 ARG A O 1
ATOM 833 N N . SER A 1 102 ? -4.158 9.268 28.878 1.00 43.41 102 SER A N 1
ATOM 834 C CA . SER A 1 102 ? -3.804 9.339 30.297 1.00 43.41 102 SER A CA 1
ATOM 835 C C . SER A 1 102 ? -3.399 7.918 30.671 1.00 43.41 102 SER A C 1
ATOM 837 O O . SER A 1 102 ? -4.196 6.998 30.476 1.00 43.41 102 SER A O 1
ATOM 839 N N . GLN A 1 103 ? -2.143 7.718 31.065 1.00 48.28 103 GLN A N 1
ATOM 840 C CA . GLN A 1 103 ? -1.766 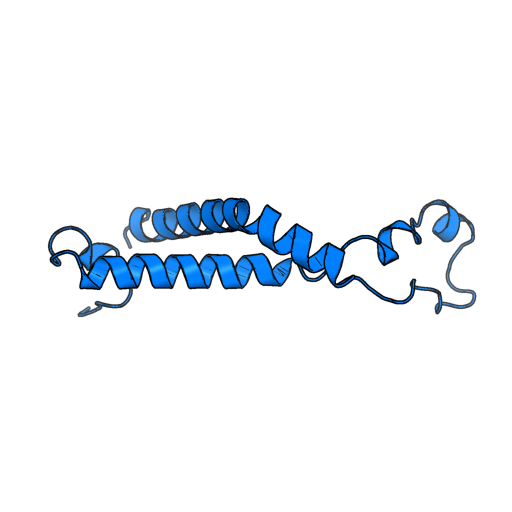6.450 31.688 1.00 48.28 103 GLN A CA 1
ATOM 841 C C . GLN A 1 103 ? -2.597 6.198 32.944 1.00 48.28 103 GLN A C 1
ATOM 843 O O . GLN A 1 103 ? -2.979 7.201 33.590 1.00 48.28 103 GLN A O 1
#

Secondary structure (DSSP, 8-state):
--HHHHHHHHHHHHHHHHHHHHHHHHHHHHTT-S-SS-S---TTTS-HHHHHH--TTGGGTS---THHHHHHHHHHHHHHHHHHHHHS-HHHHTTT-TT----

pLDDT: mean 78.3, std 15.44, range [43.41, 96.81]

Sequence (103 aa):
MDVLKIIAPTVLSFFTGIFITPFFARYFYKYKMWKKSPRTESGDITSEHFKQIHNTEHEVSTPRVGGVIIWVSVFLTVAAIYALSIVFPYERIGELSFFSRSQ

Radius of gyration: 21.42 Å; chains: 1; bounding box: 50×33×51 Å